Protein AF-X0UAU2-F1 (afdb_monomer)

Foldseek 3Di:
DFELLCPVVDDRVVVVVVVLVVQCVVPVVRSPDDDAAEHEDCVNPDPVSVVVVQVVCVVVVHHYQYAYPVVRPSVVVVVVVVVVVVVVDDPPPDDDDDPDDDDDDD

Secondary structure (DSSP, 8-state):
-EESS-TTS--HHHHHHHHHHHHHHH-HHHHTS---EEEE-GGGS-HHHHHHHHHHHHHTT--EEE--TTT-TTHHHHHHHHHHHHHHS-----------------

Solvent-accessible surface area (backbone atoms only — not comparable to full-atom values): 6478 Å² total; per-residue (Å²): 118,34,55,62,52,32,91,82,78,48,56,46,68,59,53,47,53,50,54,48,54,52,40,34,74,76,38,55,76,63,56,72,45,94,76,82,45,36,30,32,41,49,86,72,39,58,70,73,55,52,54,50,50,38,52,54,35,45,76,73,76,37,72,58,46,64,23,15,83,89,80,49,45,45,47,70,59,49,53,52,51,52,51,53,54,54,73,71,45,80,78,75,89,70,92,74,87,77,81,84,80,83,82,78,86,130

Nearest PDB structures (foldseek):
  1udx-assembly1_A  TM=8.204E-01  e=2.743E-06  Thermus thermophilus HB8
  1lnz-assembly2_B  TM=8.556E-01  e=1.505E-05  Bacillus subtilis
  1lnz-assembly1_A  TM=7.874E-01  e=4.233E-04  Bacillus subtilis
  2e87-assembly1_A  TM=7.425E-01  e=2.197E-02  Pyrococcus horikoshii OT3
  7mny-assembly6_K  TM=5.840E-01  e=2.729E-01  Homo sapiens

Mean predicted aligned error: 8.12 Å

Radius of gyration: 16.61 Å; Cα contacts (8 Å, |Δi|>4): 93; chains: 1; bounding box: 37×32×45 Å

Sequence (106 aa):
MVDLAGDQGQDPLQAYEEINKELAAFNPRLAERRQLVVGNKIDLVEDNAVETLVARFAKNGIELLPTSVVTGSGIPQLITKIYDVLQETTIHKGKTAVPWRVYRYS

InterPro domains:
  IPR027417 P-loop containing nucleoside triphosphate hydrolase [G3DSA:3.40.50.300] (1-96)
  IPR027417 P-loop containing nucleoside triphosphate hydrolase [SSF52540] (1-90)
  IPR031167 OBG-type guanine nucleotide-binding (G) domain [PS51710] (1-87)
  IPR045086 OBG-type GTPase [PTHR11702] (1-82)

pLDDT: mean 86.32, std 15.85, range [43.28, 97.81]

Organism: NCBI:txid412755

Structure (mmCIF, N/CA/C/O backbone):
data_AF-X0UAU2-F1
#
_entry.id   AF-X0UAU2-F1
#
loop_
_atom_site.group_PDB
_atom_site.id
_atom_site.type_symbol
_atom_site.label_atom_id
_atom_site.label_alt_id
_atom_site.label_comp_id
_atom_site.label_asym_id
_atom_site.label_entity_id
_atom_site.label_seq_id
_atom_site.pdbx_PDB_ins_code
_atom_site.Cartn_x
_atom_site.Cartn_y
_atom_site.Cartn_z
_atom_site.occupancy
_atom_site.B_iso_or_equiv
_atom_site.auth_seq_id
_atom_site.auth_comp_id
_atom_site.auth_asym_id
_atom_site.auth_atom_id
_atom_site.pdbx_PDB_model_num
ATOM 1 N N . MET A 1 1 ? 0.777 -4.369 4.747 1.00 89.62 1 MET A N 1
ATOM 2 C CA . MET A 1 1 ? 1.620 -3.712 3.725 1.00 89.62 1 MET A CA 1
ATOM 3 C C . MET A 1 1 ? 2.222 -4.809 2.876 1.00 89.62 1 MET A C 1
ATOM 5 O O . MET A 1 1 ? 2.504 -5.866 3.425 1.00 89.62 1 MET A O 1
ATOM 9 N N . VAL A 1 2 ? 2.362 -4.574 1.580 1.00 93.00 2 VAL A N 1
ATOM 10 C CA . VAL A 1 2 ? 2.861 -5.540 0.597 1.00 93.00 2 VAL A CA 1
ATOM 11 C C . VAL A 1 2 ? 4.104 -4.951 -0.057 1.00 93.00 2 VAL A C 1
ATOM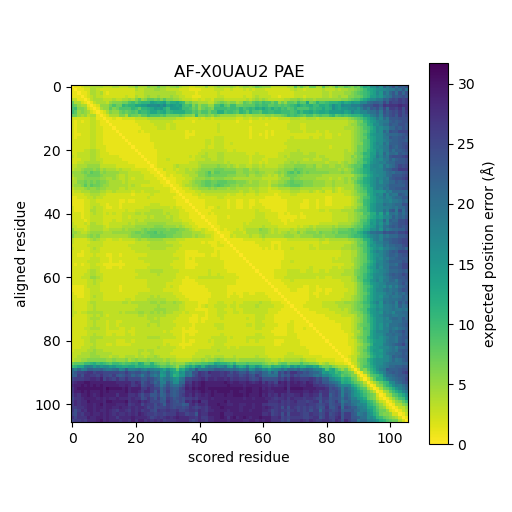 13 O O . VAL A 1 2 ? 4.165 -3.742 -0.269 1.00 93.00 2 VAL A O 1
ATOM 16 N N . ASP A 1 3 ? 5.096 -5.783 -0.345 1.00 93.06 3 ASP A N 1
ATOM 17 C CA . ASP A 1 3 ? 6.271 -5.391 -1.120 1.00 93.06 3 ASP A CA 1
ATOM 18 C C . ASP A 1 3 ? 5.957 -5.482 -2.620 1.00 93.06 3 ASP A C 1
ATOM 20 O O . ASP A 1 3 ? 5.535 -6.539 -3.089 1.00 93.06 3 ASP A O 1
ATOM 24 N N . LEU A 1 4 ? 6.118 -4.382 -3.363 1.00 92.00 4 LEU A N 1
ATOM 25 C CA . LEU A 1 4 ? 5.865 -4.360 -4.807 1.00 92.00 4 LEU A CA 1
ATOM 26 C C . LEU A 1 4 ? 7.096 -4.713 -5.646 1.00 92.00 4 LEU A C 1
ATOM 28 O O . LEU A 1 4 ? 6.930 -5.073 -6.809 1.00 92.00 4 LEU A O 1
ATOM 32 N N . ALA A 1 5 ? 8.301 -4.644 -5.073 1.00 88.31 5 ALA A N 1
ATOM 33 C CA . ALA A 1 5 ? 9.547 -4.957 -5.774 1.00 88.31 5 ALA A CA 1
ATOM 34 C C . ALA A 1 5 ? 9.712 -6.460 -6.032 1.00 88.31 5 ALA A C 1
ATOM 36 O O . ALA A 1 5 ? 10.463 -6.869 -6.913 1.00 88.31 5 ALA A O 1
ATOM 37 N N . GLY A 1 6 ? 8.995 -7.294 -5.271 1.00 80.12 6 GLY A N 1
ATOM 38 C CA . GLY A 1 6 ? 9.103 -8.742 -5.393 1.00 80.12 6 GLY A CA 1
ATOM 39 C C . GLY A 1 6 ? 10.472 -9.267 -4.953 1.00 80.12 6 GLY A C 1
ATOM 40 O O . GLY A 1 6 ? 10.886 -10.317 -5.433 1.00 80.12 6 GLY A O 1
ATOM 41 N N . ASP A 1 7 ? 11.160 -8.585 -4.026 1.00 73.88 7 ASP A N 1
ATOM 42 C CA . ASP A 1 7 ? 12.499 -8.963 -3.527 1.00 73.88 7 ASP A CA 1
ATOM 43 C C . ASP A 1 7 ? 12.576 -10.416 -3.016 1.00 73.88 7 ASP A C 1
ATOM 45 O O . ASP A 1 7 ? 13.643 -11.024 -3.001 1.00 73.88 7 ASP A O 1
ATOM 49 N N . GLN A 1 8 ? 11.443 -10.987 -2.597 1.00 72.56 8 GLN A N 1
ATOM 50 C CA . GLN A 1 8 ? 11.318 -12.373 -2.124 1.00 72.56 8 GLN A CA 1
ATOM 51 C C . GLN A 1 8 ? 10.830 -13.350 -3.212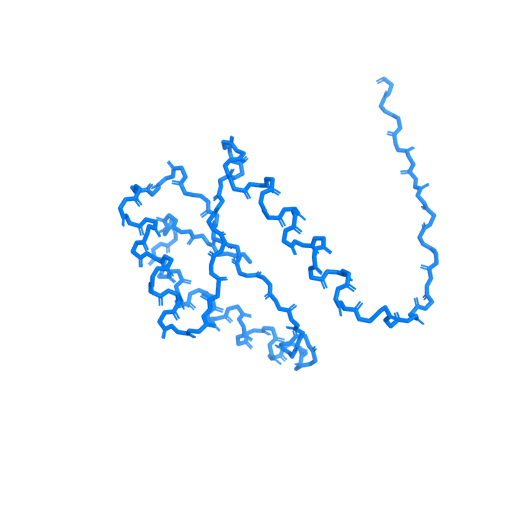 1.00 72.56 8 GLN A C 1
ATOM 53 O O . GLN A 1 8 ? 10.457 -14.480 -2.911 1.00 72.56 8 GLN A O 1
ATOM 58 N N . GLY A 1 9 ? 10.767 -12.916 -4.475 1.00 78.50 9 GLY A N 1
ATOM 59 C CA . GLY A 1 9 ? 10.221 -13.687 -5.597 1.00 78.50 9 GLY A CA 1
ATOM 60 C C . GLY A 1 9 ? 8.711 -13.939 -5.515 1.00 78.50 9 GLY A C 1
ATOM 61 O O . GLY A 1 9 ? 8.184 -14.754 -6.271 1.00 78.50 9 GLY A O 1
ATOM 62 N N . GLN A 1 10 ? 8.016 -13.271 -4.592 1.00 84.69 10 GLN A N 1
ATOM 63 C CA . GLN A 1 10 ? 6.594 -13.459 -4.343 1.00 84.69 10 GLN A CA 1
ATOM 64 C C . GLN A 1 10 ? 5.760 -12.425 -5.098 1.00 84.69 10 GLN A C 1
ATOM 66 O O . GLN A 1 10 ? 6.061 -11.231 -5.089 1.00 84.69 10 GLN A O 1
ATOM 71 N N . ASP A 1 11 ? 4.675 -12.888 -5.716 1.00 91.69 11 ASP A N 1
ATOM 72 C CA . ASP A 1 11 ? 3.699 -12.020 -6.360 1.00 91.69 11 ASP A CA 1
ATOM 73 C C . ASP A 1 11 ? 2.985 -11.115 -5.331 1.00 91.69 11 ASP A C 1
ATOM 75 O O . ASP A 1 11 ? 2.458 -11.628 -4.338 1.00 91.69 11 ASP A O 1
ATOM 79 N N . PRO A 1 12 ? 2.889 -9.790 -5.554 1.00 94.12 12 PRO A N 1
ATOM 80 C CA . PRO A 1 12 ? 2.294 -8.881 -4.574 1.00 94.12 12 PRO A CA 1
ATOM 81 C C . PRO A 1 12 ? 0.831 -9.190 -4.229 1.00 94.12 12 PRO A C 1
ATOM 83 O O . PRO A 1 12 ? 0.417 -9.052 -3.076 1.00 94.12 12 PRO A O 1
ATOM 86 N N . LEU A 1 13 ? 0.025 -9.610 -5.211 1.00 94.38 13 LEU A N 1
ATOM 87 C CA . LEU A 1 13 ? -1.383 -9.918 -4.959 1.00 94.38 13 LEU A CA 1
ATOM 88 C C . LEU A 1 13 ? -1.514 -11.216 -4.155 1.00 94.38 13 LEU A C 1
ATOM 90 O O . LEU A 1 13 ? -2.296 -11.273 -3.210 1.00 94.38 13 LEU A O 1
ATOM 94 N N . GLN A 1 14 ? -0.689 -12.218 -4.462 1.00 94.38 14 GLN A N 1
ATOM 95 C CA . GLN A 1 14 ? -0.613 -13.439 -3.665 1.00 94.38 14 GLN A CA 1
ATOM 96 C C . GLN A 1 14 ? -0.177 -13.155 -2.218 1.00 94.38 14 GLN A C 1
ATOM 98 O O . GLN A 1 14 ? -0.805 -13.648 -1.283 1.00 94.38 14 GLN A O 1
ATOM 103 N N . ALA A 1 15 ? 0.846 -12.317 -2.015 1.00 94.12 15 ALA A N 1
ATOM 104 C CA . ALA A 1 15 ? 1.297 -11.919 -0.681 1.00 94.12 15 ALA A CA 1
ATOM 105 C C . ALA A 1 15 ? 0.179 -11.231 0.121 1.00 94.12 15 ALA A C 1
ATOM 107 O O . ALA A 1 15 ? -0.014 -11.510 1.305 1.00 94.12 15 ALA A O 1
ATOM 108 N N . TYR A 1 16 ? -0.604 -10.360 -0.526 1.00 95.00 16 TYR A N 1
ATOM 109 C CA . TYR A 1 16 ? -1.791 -9.757 0.081 1.00 95.00 16 TYR A CA 1
ATOM 110 C C . TYR A 1 16 ? -2.821 -10.809 0.524 1.00 95.00 16 TYR A C 1
ATOM 112 O O . TYR A 1 16 ? -3.346 -10.730 1.639 1.00 95.00 16 TYR A O 1
ATOM 120 N N . GLU A 1 17 ? -3.128 -11.784 -0.331 1.00 94.38 17 GLU A N 1
ATOM 121 C CA . GLU A 1 17 ? -4.090 -12.842 -0.013 1.00 94.38 17 GLU A CA 1
ATOM 122 C C . GLU A 1 17 ? -3.619 -13.722 1.149 1.00 94.38 17 GLU A C 1
ATOM 124 O O . GLU A 1 17 ? -4.420 -14.084 2.011 1.00 94.38 17 GLU A O 1
ATOM 129 N N . GLU A 1 18 ? -2.330 -14.056 1.195 1.00 94.12 18 GLU A N 1
ATOM 130 C CA . GLU A 1 18 ? -1.729 -14.850 2.269 1.00 94.12 18 GLU A CA 1
ATOM 131 C C . GLU A 1 18 ? -1.795 -14.118 3.614 1.00 94.12 18 GLU A C 1
ATOM 133 O O . GLU A 1 18 ? -2.326 -14.672 4.577 1.00 94.12 18 GLU A O 1
ATOM 138 N N . ILE A 1 19 ? -1.405 -12.838 3.656 1.00 92.69 19 ILE A N 1
ATOM 139 C CA . ILE A 1 19 ? -1.523 -11.997 4.860 1.00 92.69 19 ILE A CA 1
ATOM 140 C C . ILE A 1 19 ? -2.970 -11.973 5.378 1.00 92.69 19 ILE A C 1
ATOM 142 O O . ILE A 1 19 ? -3.206 -12.059 6.585 1.00 92.69 19 ILE A O 1
ATOM 146 N N . ASN A 1 20 ? -3.964 -11.876 4.489 1.00 93.50 20 ASN A N 1
ATOM 147 C CA . ASN A 1 20 ? -5.370 -11.864 4.900 1.00 93.50 20 ASN A CA 1
ATOM 148 C C . ASN A 1 20 ? -5.875 -13.223 5.384 1.00 93.50 20 ASN A C 1
ATOM 150 O O . ASN A 1 20 ? -6.662 -13.269 6.332 1.00 93.50 20 ASN A O 1
ATOM 154 N N . LYS A 1 21 ? -5.405 -14.326 4.790 1.00 94.38 21 LYS A N 1
ATOM 155 C CA . LYS A 1 21 ? -5.691 -15.681 5.287 1.00 94.38 21 LYS A CA 1
ATOM 156 C C . LYS A 1 21 ? -5.138 -15.866 6.701 1.00 94.38 21 LYS A C 1
ATOM 158 O O . LYS A 1 21 ? -5.857 -16.357 7.570 1.00 94.38 21 LYS A O 1
ATOM 163 N N . GLU A 1 22 ? -3.910 -15.419 6.955 1.00 94.38 22 GLU A N 1
ATOM 164 C CA . GLU A 1 22 ? -3.283 -15.473 8.282 1.00 94.38 22 GLU A CA 1
ATOM 165 C C . GLU A 1 22 ? -4.018 -14.601 9.310 1.00 94.38 22 GLU A C 1
ATOM 167 O O . GLU A 1 22 ? -4.315 -15.059 10.415 1.00 94.38 22 GLU A O 1
ATOM 172 N N . LEU A 1 23 ? -4.381 -13.367 8.939 1.00 93.56 23 LEU A N 1
ATOM 173 C CA . LEU A 1 23 ? -5.166 -12.466 9.791 1.00 93.56 23 LEU A CA 1
ATOM 174 C C . LEU A 1 23 ? -6.516 -13.078 10.182 1.00 93.56 23 LEU A C 1
ATOM 176 O O . LEU A 1 23 ? -6.897 -13.020 11.353 1.00 93.56 23 LEU A O 1
ATOM 180 N N . ALA A 1 24 ? -7.223 -13.684 9.223 1.00 93.44 24 ALA A N 1
ATOM 181 C CA . ALA A 1 24 ? -8.498 -14.351 9.469 1.00 93.44 24 ALA A CA 1
ATOM 182 C C . ALA A 1 24 ? -8.340 -15.580 10.379 1.00 93.44 24 ALA A C 1
ATOM 184 O O . ALA A 1 24 ? -9.153 -15.773 11.284 1.00 93.44 24 ALA A O 1
ATOM 185 N N . ALA A 1 25 ? -7.283 -16.374 10.175 1.00 94.19 25 ALA A N 1
ATOM 186 C CA . ALA A 1 25 ? -6.973 -17.534 11.009 1.00 94.19 25 ALA A CA 1
ATOM 187 C C . ALA A 1 25 ? -6.618 -17.139 12.453 1.00 94.19 25 ALA A C 1
ATOM 189 O O . ALA A 1 25 ? -6.982 -17.845 13.392 1.00 94.19 25 ALA A O 1
ATOM 190 N N . PHE A 1 26 ? -5.943 -16.002 12.641 1.00 93.19 26 PHE A N 1
ATOM 191 C CA . PHE A 1 26 ? -5.601 -15.488 13.964 1.00 93.19 26 PHE A CA 1
ATOM 192 C C . PHE A 1 26 ? -6.819 -14.909 14.699 1.00 93.19 26 PHE A C 1
ATOM 194 O O . PHE A 1 26 ? -7.055 -15.225 15.866 1.00 93.19 26 PHE A O 1
ATOM 201 N N . ASN A 1 27 ? -7.593 -14.041 14.039 1.00 91.19 27 ASN A N 1
ATOM 202 C CA . ASN A 1 27 ? -8.818 -13.473 14.594 1.00 91.19 27 ASN A CA 1
ATOM 203 C C . ASN A 1 27 ? -9.746 -12.973 13.471 1.00 91.19 27 ASN A C 1
ATOM 205 O O . ASN A 1 27 ? -9.477 -1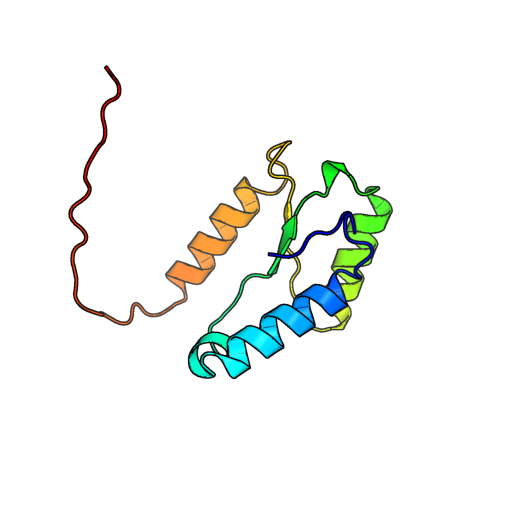1.913 12.895 1.00 91.19 27 ASN A O 1
ATOM 209 N N . PRO A 1 28 ? -10.894 -13.632 13.227 1.00 89.06 28 PRO A N 1
ATOM 210 C CA . PRO A 1 28 ? -11.829 -13.241 12.170 1.00 89.06 28 PRO A CA 1
ATOM 211 C C . PRO A 1 28 ? -12.282 -11.776 12.249 1.00 89.06 28 PRO A C 1
ATOM 213 O O . PRO A 1 28 ? -12.420 -11.109 11.227 1.00 89.06 28 PRO A O 1
ATOM 216 N N . ARG A 1 29 ? -12.402 -11.214 13.463 1.00 88.31 29 ARG A N 1
ATOM 217 C CA . ARG A 1 29 ? -12.793 -9.806 13.653 1.00 88.31 29 ARG A CA 1
ATOM 218 C C . ARG A 1 29 ? -11.749 -8.808 13.157 1.00 88.31 29 ARG A C 1
ATOM 220 O O . ARG A 1 29 ? -12.074 -7.635 13.008 1.00 88.31 29 ARG A O 1
ATOM 227 N N . LEU A 1 30 ? -10.489 -9.213 12.980 1.00 84.94 30 LEU A N 1
ATOM 228 C CA . LEU A 1 30 ? -9.458 -8.359 12.380 1.00 84.94 30 LEU A CA 1
ATOM 229 C C . LEU A 1 30 ? -9.569 -8.336 10.856 1.00 84.94 30 LEU A C 1
ATOM 231 O O . LEU A 1 30 ? -9.340 -7.283 10.266 1.00 84.94 30 LEU A O 1
ATOM 235 N N . ALA A 1 31 ? -9.952 -9.458 10.243 1.00 85.69 31 ALA A N 1
ATOM 236 C CA . ALA A 1 31 ? -10.176 -9.547 8.801 1.00 85.69 31 ALA A CA 1
ATOM 237 C C . ALA A 1 31 ? -11.399 -8.728 8.350 1.00 85.69 31 ALA A C 1
ATOM 239 O O . ALA A 1 31 ? -11.418 -8.207 7.243 1.00 85.69 31 ALA A O 1
ATOM 240 N N . GLU A 1 32 ? -12.390 -8.552 9.228 1.00 86.69 32 GLU A N 1
ATOM 241 C CA . GLU A 1 32 ? -13.583 -7.728 8.972 1.00 86.69 32 GLU A CA 1
ATOM 242 C C . GLU A 1 32 ? -13.336 -6.215 9.088 1.00 86.69 32 GLU A C 1
ATOM 244 O O . GLU A 1 32 ? -14.181 -5.410 8.688 1.00 86.69 32 GLU A O 1
ATOM 249 N N . ARG A 1 33 ? -12.208 -5.787 9.672 1.00 88.50 33 ARG A N 1
ATOM 250 C CA . ARG A 1 33 ? -11.921 -4.354 9.810 1.00 88.50 33 ARG A CA 1
ATOM 251 C C . ARG A 1 33 ? -11.624 -3.754 8.448 1.00 88.50 33 ARG A C 1
ATOM 253 O O . ARG A 1 33 ? -10.972 -4.370 7.614 1.00 88.50 33 ARG A O 1
ATOM 260 N N . ARG A 1 34 ? -12.013 -2.492 8.264 1.00 89.44 34 ARG A N 1
ATOM 261 C CA . ARG A 1 34 ? -11.563 -1.708 7.115 1.00 89.44 34 ARG A CA 1
ATOM 262 C C . ARG A 1 34 ? -10.034 -1.658 7.103 1.00 89.44 34 ARG A C 1
ATOM 264 O O . ARG A 1 34 ? -9.419 -1.237 8.082 1.00 89.44 34 ARG A O 1
ATOM 271 N N . GLN A 1 35 ? -9.444 -2.084 5.994 1.00 92.88 35 GLN A N 1
ATOM 272 C CA . GLN A 1 35 ? -8.002 -2.105 5.776 1.00 92.88 35 GLN A CA 1
ATOM 273 C C . GLN A 1 35 ? -7.625 -1.138 4.654 1.00 92.88 35 GLN A C 1
ATOM 275 O O . GLN A 1 35 ? -8.377 -0.954 3.701 1.00 92.88 35 GLN A O 1
ATOM 280 N N . LEU A 1 36 ? -6.436 -0.549 4.764 1.00 95.31 36 LEU A N 1
ATOM 281 C CA . LEU A 1 36 ? -5.780 0.165 3.673 1.00 95.31 36 LEU A CA 1
ATOM 282 C C . LEU A 1 36 ? -4.620 -0.695 3.174 1.00 95.31 36 LEU A C 1
ATOM 284 O O . LEU A 1 36 ? -3.765 -1.103 3.967 1.00 95.31 36 LEU A O 1
ATOM 288 N N . VAL A 1 37 ? -4.587 -0.982 1.873 1.00 96.88 37 VAL A N 1
ATOM 289 C CA . VAL A 1 37 ? -3.529 -1.802 1.277 1.00 96.88 37 VAL A CA 1
ATOM 290 C C . VAL A 1 37 ? -2.432 -0.889 0.763 1.00 96.88 37 VAL A C 1
ATOM 292 O O . VAL A 1 37 ? -2.603 -0.168 -0.210 1.00 96.88 37 VAL A O 1
ATOM 295 N N . VAL A 1 38 ? -1.295 -0.915 1.449 1.00 97.56 38 VAL A N 1
ATOM 296 C CA . VAL A 1 38 ? -0.117 -0.118 1.097 1.00 97.56 38 VAL A CA 1
ATOM 297 C C . VAL A 1 38 ? 0.881 -1.011 0.375 1.00 97.56 38 VAL A C 1
ATOM 299 O O . VAL A 1 38 ? 1.299 -2.026 0.940 1.00 97.56 38 VAL A O 1
ATOM 302 N N . GLY A 1 39 ? 1.239 -0.637 -0.851 1.00 96.69 39 GLY A N 1
ATOM 303 C CA . GLY A 1 39 ? 2.290 -1.270 -1.639 1.00 96.69 39 GLY A CA 1
ATOM 304 C C . GLY A 1 39 ? 3.580 -0.469 -1.516 1.00 96.69 39 GLY A C 1
ATOM 305 O O . GLY A 1 39 ? 3.647 0.658 -1.995 1.00 96.69 39 GLY A O 1
ATOM 306 N N . ASN A 1 40 ? 4.587 -1.017 -0.843 1.00 95.62 40 ASN A N 1
ATOM 307 C CA . ASN A 1 40 ? 5.848 -0.330 -0.578 1.00 95.62 40 ASN A CA 1
ATOM 308 C C . ASN A 1 40 ? 6.930 -0.679 -1.615 1.00 95.62 40 ASN A C 1
ATOM 310 O O . ASN A 1 40 ? 6.794 -1.656 -2.348 1.00 95.62 40 ASN A O 1
ATOM 314 N N . LYS A 1 41 ? 8.026 0.089 -1.597 1.00 94.75 41 LYS A N 1
ATOM 315 C CA . LYS A 1 41 ? 9.227 -0.053 -2.439 1.00 94.75 41 LYS A CA 1
ATOM 316 C C . LYS A 1 41 ? 9.028 0.265 -3.921 1.00 94.75 41 LYS A C 1
ATOM 318 O O . LYS A 1 41 ? 9.692 -0.314 -4.773 1.00 94.75 41 LYS A O 1
ATOM 323 N N . ILE A 1 42 ? 8.153 1.216 -4.248 1.00 95.81 42 ILE A N 1
ATOM 324 C CA . ILE A 1 42 ? 7.996 1.647 -5.649 1.00 95.81 42 ILE A CA 1
ATOM 325 C C . ILE A 1 42 ? 9.268 2.257 -6.250 1.00 95.81 4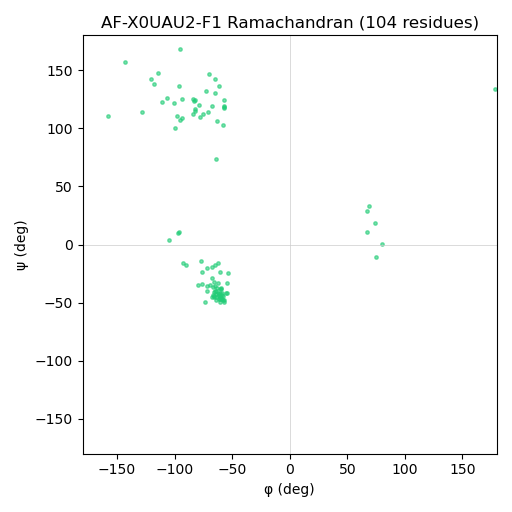2 ILE A C 1
ATOM 327 O O . ILE A 1 42 ? 9.376 2.335 -7.459 1.00 95.81 42 ILE A O 1
ATOM 331 N N . ASP A 1 43 ? 10.248 2.647 -5.431 1.00 94.88 43 ASP A N 1
ATOM 332 C CA . ASP A 1 43 ? 11.571 3.082 -5.895 1.00 94.88 43 ASP A CA 1
ATOM 333 C C . ASP A 1 43 ? 12.382 1.975 -6.587 1.00 94.88 43 ASP A C 1
ATOM 335 O O . ASP A 1 43 ? 13.334 2.276 -7.302 1.00 94.88 43 ASP A O 1
ATOM 339 N N . LEU A 1 44 ? 12.002 0.710 -6.393 1.00 93.94 44 LEU A N 1
ATOM 340 C CA . LEU A 1 44 ? 12.628 -0.458 -7.017 1.00 93.94 44 LEU A CA 1
ATOM 341 C C . LEU A 1 44 ? 11.785 -1.049 -8.158 1.00 93.94 44 LEU A C 1
ATOM 343 O O . LEU A 1 44 ? 12.134 -2.091 -8.707 1.00 93.94 44 LEU A O 1
ATOM 347 N N . VAL A 1 45 ? 10.665 -0.412 -8.500 1.00 92.25 45 VAL A N 1
ATOM 348 C CA . VAL A 1 45 ? 9.717 -0.878 -9.515 1.00 92.25 45 VAL A CA 1
ATOM 349 C C . VAL A 1 45 ? 9.658 0.161 -10.625 1.00 92.25 45 VAL A C 1
ATOM 351 O O . VAL A 1 45 ? 9.621 1.355 -10.351 1.00 92.25 45 VAL A O 1
ATOM 354 N N . GLU A 1 46 ? 9.630 -0.269 -11.885 1.00 91.06 46 GLU A N 1
ATOM 355 C CA . GLU A 1 46 ? 9.436 0.673 -12.991 1.00 91.06 46 GLU A CA 1
ATOM 356 C C . GLU A 1 46 ? 8.044 1.325 -12.929 1.00 91.06 46 GLU A C 1
ATOM 358 O O . GLU A 1 46 ? 7.051 0.667 -12.608 1.00 91.06 46 GLU A O 1
ATOM 363 N N . ASP A 1 47 ? 7.946 2.613 -13.269 1.00 86.12 47 ASP A N 1
ATOM 364 C CA . ASP A 1 47 ? 6.706 3.396 -13.135 1.00 86.12 47 ASP A CA 1
ATOM 365 C C . ASP A 1 47 ? 5.501 2.746 -13.850 1.00 86.12 47 ASP A C 1
ATOM 367 O O . ASP A 1 47 ? 4.404 2.646 -13.294 1.00 86.12 47 ASP A O 1
ATOM 371 N N . ASN A 1 48 ? 5.711 2.211 -15.058 1.00 92.00 48 ASN A N 1
ATOM 372 C CA . ASN A 1 48 ? 4.687 1.483 -15.821 1.00 92.00 48 ASN A CA 1
ATOM 373 C C . ASN A 1 48 ? 4.200 0.203 -15.108 1.00 92.00 48 ASN A C 1
ATOM 375 O O . ASN A 1 48 ? 3.032 -0.189 -15.227 1.00 92.00 48 ASN A O 1
ATOM 379 N N . ALA A 1 49 ? 5.079 -0.464 -14.361 1.00 92.44 49 ALA A N 1
ATOM 380 C CA . ALA A 1 49 ? 4.762 -1.653 -13.590 1.00 92.44 49 ALA A CA 1
ATOM 381 C C . ALA A 1 49 ? 3.990 -1.292 -12.314 1.00 92.44 49 ALA A C 1
ATOM 383 O O . ALA A 1 49 ? 3.063 -2.021 -11.953 1.00 92.44 49 ALA A O 1
ATOM 384 N N . VAL A 1 50 ? 4.273 -0.143 -11.686 1.00 94.69 50 VAL A N 1
ATOM 385 C CA . VAL A 1 50 ? 3.477 0.373 -10.557 1.00 94.69 50 VAL A CA 1
ATOM 386 C C . VAL A 1 50 ? 2.029 0.611 -10.987 1.00 94.69 50 VAL A C 1
ATOM 388 O O . VAL A 1 50 ? 1.110 0.107 -10.338 1.00 94.69 50 VAL A O 1
ATOM 391 N N . GLU A 1 51 ? 1.804 1.303 -12.106 1.00 95.44 51 GLU A N 1
ATOM 392 C CA . GLU A 1 51 ? 0.452 1.534 -12.641 1.00 95.44 51 GLU A CA 1
ATOM 393 C C . GLU A 1 51 ? -0.268 0.220 -12.971 1.00 95.44 51 GLU A C 1
ATOM 395 O O . GLU A 1 51 ? -1.445 0.036 -12.647 1.00 95.44 51 GLU A O 1
ATOM 400 N N . THR A 1 52 ? 0.458 -0.735 -13.557 1.00 95.69 52 THR A N 1
ATOM 401 C CA . THR A 1 52 ? -0.070 -2.067 -13.873 1.00 95.69 52 THR A CA 1
ATOM 402 C C . THR A 1 52 ? -0.487 -2.825 -12.610 1.00 95.69 52 THR A C 1
ATOM 404 O O . THR A 1 52 ? -1.552 -3.449 -12.588 1.00 95.69 52 THR A O 1
ATOM 407 N N . LEU A 1 53 ? 0.309 -2.756 -11.539 1.00 95.25 53 LEU A N 1
ATOM 408 C CA . LEU A 1 53 ? -0.012 -3.364 -10.247 1.00 95.25 53 LEU A CA 1
ATOM 409 C C . LEU A 1 53 ? -1.232 -2.699 -9.609 1.00 95.25 53 LEU A C 1
ATOM 411 O O . LEU A 1 53 ? -2.146 -3.404 -9.186 1.00 95.25 53 LEU A O 1
ATOM 415 N N . VAL A 1 54 ? -1.307 -1.366 -9.609 1.00 96.88 54 VAL A N 1
ATOM 416 C CA . VAL A 1 54 ? -2.481 -0.630 -9.111 1.00 96.88 54 VAL A CA 1
ATOM 417 C C . VAL A 1 54 ? -3.743 -1.057 -9.865 1.00 96.88 54 VAL A C 1
ATOM 419 O O . VAL A 1 54 ? -4.743 -1.417 -9.241 1.00 96.88 54 VAL A O 1
ATOM 422 N N . ALA A 1 55 ? -3.691 -1.119 -11.198 1.00 97.25 55 ALA A N 1
ATOM 423 C CA . ALA A 1 55 ? -4.813 -1.579 -12.014 1.00 97.25 55 ALA A CA 1
ATOM 424 C C 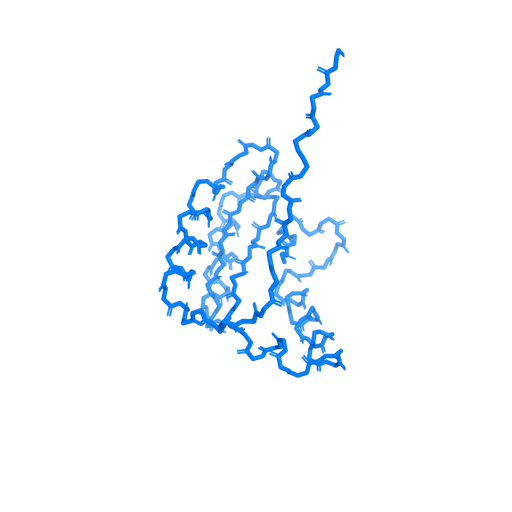. ALA A 1 55 ? -5.180 -3.047 -11.734 1.00 97.25 55 ALA A C 1
ATOM 426 O O . ALA A 1 55 ? -6.360 -3.407 -11.716 1.00 97.25 55 ALA A O 1
ATOM 427 N N . ARG A 1 56 ? -4.190 -3.914 -11.492 1.00 96.69 56 ARG A N 1
ATOM 428 C CA . ARG A 1 56 ? -4.418 -5.321 -11.143 1.00 96.69 56 ARG A CA 1
ATOM 429 C C . ARG A 1 56 ? -5.097 -5.475 -9.781 1.00 96.69 56 ARG A C 1
ATOM 431 O O . ARG A 1 56 ? -6.030 -6.268 -9.675 1.00 96.69 56 ARG A O 1
ATOM 438 N N . PHE A 1 57 ? -4.680 -4.728 -8.763 1.00 97.50 57 PHE A N 1
ATOM 439 C CA . PHE A 1 57 ? -5.348 -4.720 -7.457 1.00 97.50 57 PHE A CA 1
ATOM 440 C C . PHE A 1 57 ? -6.778 -4.175 -7.572 1.00 97.50 57 PHE A C 1
ATOM 442 O O . PHE A 1 57 ? -7.714 -4.800 -7.072 1.00 97.50 57 PHE A O 1
ATOM 449 N N . ALA A 1 58 ? -6.975 -3.097 -8.338 1.00 97.56 58 ALA A N 1
ATOM 450 C CA . ALA A 1 58 ? -8.295 -2.516 -8.571 1.00 97.56 58 ALA A CA 1
ATOM 451 C C . ALA A 1 58 ? -9.266 -3.502 -9.248 1.00 97.56 58 ALA A C 1
ATOM 453 O O . ALA A 1 58 ? -10.432 -3.577 -8.864 1.00 97.56 58 ALA A O 1
ATOM 454 N N . LYS A 1 59 ? -8.790 -4.329 -10.194 1.00 97.69 59 LYS A N 1
ATOM 455 C CA . LYS A 1 59 ? -9.587 -5.417 -10.803 1.00 97.69 59 LYS A CA 1
ATOM 456 C C . LYS A 1 59 ? -10.073 -6.462 -9.792 1.00 97.69 59 LYS A C 1
ATOM 458 O O . LYS A 1 59 ? -11.069 -7.125 -10.055 1.00 97.69 59 LYS A O 1
ATOM 463 N N . ASN A 1 60 ? -9.393 -6.592 -8.656 1.00 95.75 60 ASN A N 1
ATOM 464 C CA . ASN A 1 60 ? -9.773 -7.473 -7.551 1.00 95.75 60 ASN A CA 1
ATOM 465 C C . ASN A 1 60 ? -10.554 -6.732 -6.449 1.00 95.75 60 ASN A C 1
ATOM 467 O O . ASN A 1 60 ? -10.764 -7.277 -5.371 1.00 95.75 60 ASN A O 1
ATOM 471 N N . GLY A 1 61 ? -10.986 -5.490 -6.701 1.00 95.69 61 GLY A N 1
ATOM 472 C CA . GLY A 1 61 ? -11.732 -4.679 -5.736 1.00 95.69 61 GLY A CA 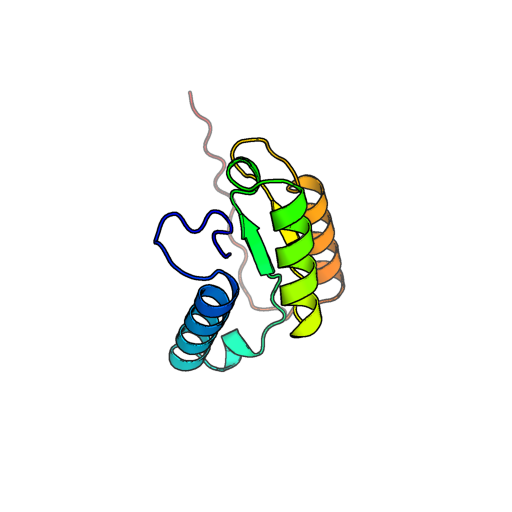1
ATOM 473 C C . GLY A 1 61 ? -10.876 -4.116 -4.600 1.00 95.69 61 GLY A C 1
ATOM 474 O O . GLY A 1 61 ? -11.419 -3.733 -3.567 1.00 95.69 61 GLY A O 1
ATOM 475 N N . ILE A 1 62 ? -9.552 -4.070 -4.772 1.00 95.88 62 ILE A N 1
ATOM 476 C CA . ILE A 1 62 ? -8.611 -3.638 -3.738 1.00 95.88 62 ILE A CA 1
ATOM 477 C C . ILE A 1 62 ? -7.991 -2.299 -4.143 1.00 95.88 62 ILE A C 1
ATOM 479 O O . ILE A 1 62 ? -7.357 -2.184 -5.191 1.00 95.88 62 ILE A O 1
ATOM 483 N N . GLU A 1 63 ? -8.139 -1.284 -3.293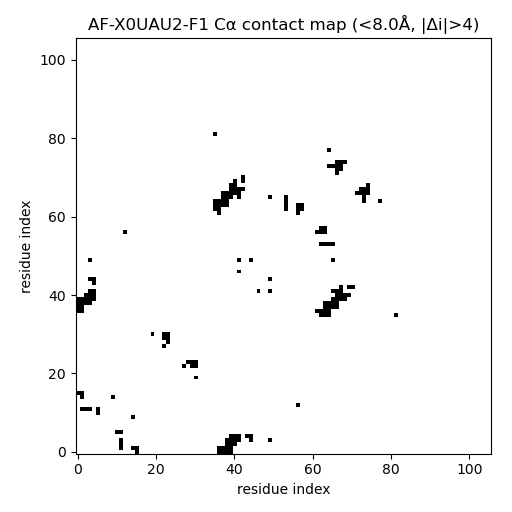 1.00 96.38 63 GLU A N 1
ATOM 484 C CA . GLU A 1 63 ? -7.434 -0.009 -3.446 1.00 96.38 63 GLU A CA 1
ATOM 485 C C . GLU A 1 63 ? -5.983 -0.169 -2.971 1.00 96.38 63 GLU A C 1
ATOM 487 O O . GLU A 1 63 ? -5.730 -0.320 -1.774 1.00 96.38 63 GLU A O 1
ATOM 492 N N . LEU A 1 64 ? -5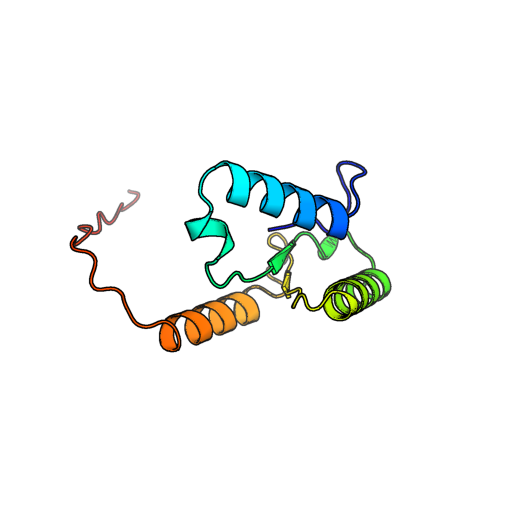.035 -0.144 -3.913 1.00 97.50 64 LEU A N 1
ATOM 493 C CA . LEU A 1 64 ? -3.603 -0.174 -3.622 1.00 97.50 64 LEU A CA 1
ATOM 494 C C . LEU A 1 64 ? -3.046 1.251 -3.538 1.00 97.50 64 LEU A C 1
ATOM 496 O O . LEU A 1 64 ? -3.157 2.019 -4.490 1.00 97.50 64 LEU A O 1
ATOM 500 N N . LEU A 1 65 ? -2.405 1.575 -2.416 1.00 97.62 65 LEU A N 1
ATOM 501 C CA . LEU A 1 65 ? -1.710 2.838 -2.173 1.00 97.62 65 LEU A CA 1
ATOM 502 C C . LEU A 1 65 ? -0.200 2.634 -2.391 1.00 97.62 65 LEU A C 1
ATOM 504 O O . LEU A 1 65 ? 0.458 2.073 -1.508 1.00 97.62 65 LEU A O 1
ATOM 508 N N . PRO A 1 66 ? 0.356 3.030 -3.550 1.00 97.31 66 PRO A N 1
ATOM 509 C CA . PRO A 1 66 ? 1.781 2.892 -3.827 1.00 97.31 66 PRO A CA 1
ATOM 510 C C . PRO A 1 66 ? 2.601 3.899 -3.010 1.00 97.31 66 PRO A C 1
ATOM 512 O O . PRO A 1 66 ? 2.295 5.091 -2.982 1.00 97.31 66 PRO A O 1
ATOM 515 N N . THR A 1 67 ? 3.661 3.426 -2.354 1.00 97.81 67 THR A N 1
ATOM 516 C CA . THR A 1 67 ? 4.567 4.251 -1.544 1.00 97.81 67 THR A CA 1
ATOM 517 C C . THR A 1 67 ? 6.018 3.801 -1.670 1.00 97.81 67 THR A C 1
ATOM 519 O O . THR A 1 67 ? 6.303 2.632 -1.927 1.00 97.81 67 THR A O 1
ATOM 522 N N . SER A 1 68 ? 6.946 4.709 -1.394 1.00 96.88 68 SER A N 1
ATOM 523 C CA . SER A 1 68 ? 8.348 4.389 -1.132 1.00 96.88 68 SER A CA 1
ATOM 524 C C . SER A 1 68 ? 8.760 5.054 0.173 1.00 96.88 68 SER A C 1
ATOM 526 O O . SER A 1 68 ? 8.812 6.277 0.275 1.00 96.88 68 SER A O 1
ATOM 528 N N . VAL A 1 69 ? 9.068 4.242 1.185 1.00 94.06 69 VAL A N 1
ATOM 529 C CA . VAL A 1 69 ? 9.580 4.746 2.471 1.00 94.06 69 VAL A CA 1
ATOM 530 C C . VAL A 1 69 ? 10.961 5.388 2.310 1.00 94.06 69 VAL A C 1
ATOM 532 O O . VAL A 1 69 ? 11.266 6.347 3.011 1.00 94.06 69 VAL A O 1
ATOM 535 N N . VAL A 1 70 ? 11.777 4.895 1.372 1.00 95.19 70 VAL A N 1
ATOM 536 C CA . VAL A 1 70 ? 13.134 5.407 1.116 1.00 95.19 70 VAL A CA 1
ATOM 537 C C . VAL A 1 70 ? 13.088 6.821 0.539 1.00 95.19 70 VAL A C 1
ATOM 539 O O . VAL A 1 70 ? 13.829 7.691 0.987 1.00 95.19 70 VAL A O 1
ATOM 542 N N . THR A 1 71 ? 12.204 7.063 -0.432 1.00 95.88 71 THR A N 1
ATOM 543 C CA . THR A 1 71 ? 12.097 8.370 -1.104 1.00 95.88 71 THR A CA 1
ATOM 544 C C . THR A 1 71 ? 11.066 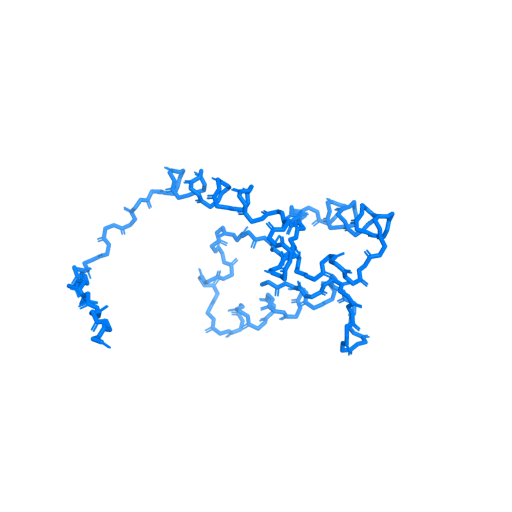9.299 -0.462 1.00 95.88 71 THR A C 1
ATOM 546 O O . THR A 1 71 ? 11.062 10.496 -0.732 1.00 95.88 71 THR A O 1
ATOM 549 N N . GLY A 1 72 ? 10.170 8.764 0.371 1.00 95.75 72 GLY A N 1
ATOM 550 C CA . GLY A 1 72 ? 9.013 9.481 0.909 1.00 95.75 72 GLY A CA 1
ATOM 551 C C . GLY A 1 72 ? 7.828 9.583 -0.061 1.00 95.75 72 GLY A C 1
ATOM 552 O O . GLY A 1 72 ? 6.801 10.165 0.299 1.00 95.75 72 GLY A O 1
ATOM 553 N N . SER A 1 73 ? 7.930 9.020 -1.271 1.00 97.12 73 SER A N 1
ATOM 554 C CA . SER A 1 73 ? 6.849 9.050 -2.261 1.00 97.12 73 SER A CA 1
ATOM 555 C C . SER A 1 73 ? 5.592 8.341 -1.741 1.00 97.12 73 SER A C 1
ATOM 557 O O . SER A 1 73 ? 5.672 7.276 -1.124 1.00 97.12 73 SER A O 1
ATOM 559 N N . GLY A 1 74 ? 4.421 8.945 -1.955 1.00 96.25 74 GLY A N 1
ATOM 560 C CA . GLY A 1 74 ? 3.117 8.412 -1.535 1.00 96.25 74 GLY A CA 1
ATOM 561 C C . GLY A 1 74 ? 2.804 8.517 -0.033 1.00 96.25 74 GLY A C 1
ATOM 562 O O . GLY A 1 74 ? 1.657 8.311 0.368 1.00 96.25 74 GLY A O 1
ATOM 563 N N . ILE A 1 75 ? 3.777 8.865 0.819 1.00 97.00 75 ILE A N 1
ATOM 564 C CA . ILE A 1 75 ? 3.580 8.948 2.276 1.00 97.00 75 ILE A CA 1
ATOM 565 C C . ILE A 1 75 ? 2.596 10.061 2.682 1.00 97.00 75 ILE A C 1
ATOM 567 O O . ILE A 1 75 ? 1.717 9.780 3.501 1.00 97.00 75 ILE A O 1
ATOM 571 N N . PRO A 1 76 ? 2.654 11.293 2.130 1.00 97.31 76 PRO A N 1
ATOM 572 C CA . PRO A 1 76 ? 1.672 12.326 2.464 1.00 97.31 76 PRO A CA 1
ATOM 573 C C . PRO A 1 76 ? 0.234 11.902 2.138 1.00 97.31 76 PRO A C 1
ATOM 575 O O . PRO A 1 76 ? -0.662 12.070 2.962 1.00 97.31 76 PRO A O 1
ATOM 578 N N . GLN A 1 77 ? 0.024 11.283 0.973 1.00 96.88 77 GLN A N 1
ATOM 579 C CA . GLN A 1 77 ? -1.280 10.785 0.532 1.00 96.88 77 GLN A CA 1
ATOM 580 C C . GLN A 1 77 ? -1.778 9.652 1.433 1.00 96.88 77 GLN A C 1
ATOM 582 O O . GLN A 1 77 ? -2.956 9.619 1.786 1.00 96.88 77 GLN A O 1
ATOM 587 N N . LEU A 1 78 ? -0.881 8.753 1.853 1.00 96.50 78 LEU A N 1
ATOM 588 C CA . LEU A 1 78 ? -1.203 7.697 2.809 1.00 96.50 78 LEU A CA 1
ATOM 589 C C . LEU A 1 78 ? -1.673 8.277 4.150 1.00 96.50 78 LEU A C 1
ATOM 591 O O . LEU A 1 78 ? -2.678 7.818 4.688 1.00 96.50 78 LEU A O 1
ATOM 595 N N . ILE A 1 79 ? -0.989 9.296 4.680 1.00 96.69 79 ILE A N 1
ATOM 596 C CA . ILE A 1 79 ? -1.376 9.955 5.938 1.00 96.69 79 ILE A CA 1
ATOM 597 C C . ILE A 1 79 ? -2.762 10.593 5.810 1.00 96.69 79 ILE A C 1
ATOM 599 O O . ILE A 1 79 ? -3.604 10.381 6.684 1.00 96.69 79 ILE A O 1
ATOM 603 N N . THR A 1 80 ? -3.022 11.325 4.723 1.00 96.69 80 THR A N 1
ATOM 604 C CA . THR A 1 80 ? -4.346 11.902 4.450 1.00 96.69 80 THR A CA 1
ATOM 605 C C . THR A 1 80 ? -5.417 10.816 4.386 1.00 96.69 80 THR A C 1
ATOM 607 O O . THR A 1 80 ? -6.420 10.908 5.086 1.00 96.69 80 THR A O 1
ATOM 610 N N . LYS A 1 81 ? -5.172 9.724 3.652 1.00 95.44 81 LYS A N 1
ATOM 611 C CA . LYS A 1 81 ? -6.127 8.615 3.546 1.00 95.44 81 LYS A CA 1
ATOM 612 C C . LYS A 1 81 ? -6.408 7.965 4.902 1.00 95.44 81 LYS A C 1
ATOM 614 O O . LYS A 1 81 ? -7.558 7.671 5.214 1.00 95.44 81 LYS A O 1
ATOM 619 N N . ILE A 1 82 ? -5.376 7.744 5.721 1.00 94.69 82 ILE A N 1
ATOM 620 C CA . ILE A 1 82 ? -5.533 7.221 7.086 1.00 94.69 82 ILE A CA 1
ATOM 621 C C . ILE A 1 82 ? -6.400 8.168 7.917 1.00 94.69 82 ILE A C 1
ATOM 623 O O . ILE A 1 82 ? -7.306 7.704 8.607 1.00 94.69 82 ILE A O 1
ATOM 627 N N . TYR A 1 83 ? -6.140 9.475 7.848 1.00 94.69 83 TYR A N 1
ATOM 628 C CA . TYR A 1 83 ? -6.928 10.477 8.557 1.00 94.69 83 TYR A CA 1
ATOM 629 C C . TYR A 1 83 ? -8.409 10.402 8.166 1.00 94.69 83 TYR A C 1
ATOM 631 O O . TYR A 1 83 ? -9.252 10.284 9.055 1.00 94.69 83 TYR A O 1
ATOM 639 N N . ASP A 1 84 ? -8.714 10.367 6.869 1.00 92.94 84 ASP A N 1
ATOM 640 C CA . ASP A 1 84 ? -10.087 10.294 6.358 1.00 92.94 84 ASP A CA 1
ATOM 641 C C . ASP A 1 84 ? -10.801 9.021 6.839 1.00 92.94 84 ASP A C 1
ATOM 643 O O . ASP A 1 84 ? -11.897 9.079 7.400 1.00 92.94 84 ASP A O 1
ATOM 647 N N . VAL A 1 85 ? -10.140 7.861 6.730 1.00 91.56 85 VAL A N 1
ATOM 648 C CA . VAL A 1 85 ? -10.689 6.586 7.220 1.00 91.56 85 VAL A CA 1
ATOM 649 C C . VAL A 1 85 ? -10.962 6.624 8.725 1.00 91.56 85 VAL A C 1
ATOM 651 O O . VAL A 1 85 ? -11.968 6.074 9.185 1.00 91.56 85 VAL A O 1
ATOM 654 N N . LEU A 1 86 ? -10.091 7.265 9.507 1.00 89.56 86 LEU A N 1
ATOM 655 C CA . LEU A 1 86 ? -10.277 7.409 10.949 1.00 89.56 86 LEU A CA 1
ATOM 656 C C . LEU A 1 86 ? -11.433 8.350 11.302 1.00 89.56 86 LEU A C 1
ATOM 658 O O . LEU A 1 86 ? -12.123 8.074 12.279 1.00 89.56 86 LEU A O 1
ATOM 662 N N . GLN A 1 87 ? -11.674 9.414 10.527 1.00 89.38 87 GLN A N 1
ATOM 663 C CA . GLN A 1 87 ? -12.838 10.288 10.730 1.00 89.38 87 GLN A CA 1
ATOM 664 C C . GLN A 1 87 ? -14.158 9.561 10.435 1.00 89.38 87 GLN A C 1
ATOM 666 O O . GLN A 1 87 ? -15.152 9.766 11.128 1.00 89.38 87 GLN A O 1
ATOM 671 N N . GLU A 1 88 ? -14.165 8.686 9.429 1.00 85.44 88 GLU A N 1
ATOM 672 C CA . GLU A 1 88 ? -15.343 7.902 9.037 1.00 85.44 88 GLU A CA 1
ATOM 673 C C . GLU A 1 88 ? -15.624 6.729 9.989 1.00 85.44 88 GLU A C 1
ATOM 675 O O . GLU A 1 88 ? -16.753 6.242 10.091 1.00 85.44 88 GLU A O 1
ATOM 680 N N . THR A 1 89 ? -14.605 6.254 10.705 1.00 78.00 89 THR A N 1
ATOM 681 C CA . THR A 1 89 ? -14.753 5.132 11.632 1.00 78.00 89 THR A CA 1
ATOM 682 C C . THR A 1 89 ? -15.302 5.637 12.965 1.00 78.00 89 THR A C 1
ATOM 684 O O . THR A 1 89 ? -14.652 6.395 13.679 1.00 78.00 89 THR A O 1
ATOM 687 N N . THR A 1 90 ? -16.500 5.183 13.351 1.00 63.53 90 THR A N 1
ATOM 688 C CA . THR A 1 90 ? -17.062 5.492 14.676 1.00 63.53 90 THR A CA 1
ATOM 689 C C . THR A 1 90 ? -16.091 5.013 15.751 1.00 63.53 90 THR A C 1
ATOM 691 O O . THR A 1 90 ? -15.808 3.817 15.846 1.00 63.53 90 THR A O 1
ATOM 694 N N . ILE A 1 91 ? -15.584 5.938 16.571 1.00 59.31 91 ILE A N 1
ATOM 695 C CA . ILE A 1 91 ? -14.735 5.611 17.716 1.00 59.31 91 ILE A CA 1
ATOM 696 C C . ILE A 1 91 ? -15.531 4.670 18.621 1.00 59.31 91 ILE A C 1
ATOM 698 O O . ILE A 1 91 ? -16.407 5.097 19.376 1.00 59.31 91 ILE A O 1
ATOM 702 N N . HIS A 1 92 ? -15.217 3.377 18.580 1.00 54.25 92 HIS A N 1
ATOM 703 C CA . HIS A 1 92 ? -15.585 2.492 19.670 1.00 54.25 92 HIS A CA 1
ATOM 704 C C . HIS A 1 92 ? -14.823 3.029 20.883 1.00 54.25 92 HIS A C 1
ATOM 706 O O . HIS A 1 92 ? -13.598 2.923 20.929 1.00 54.25 92 HIS A O 1
ATOM 712 N N . LYS A 1 93 ? -15.518 3.682 21.828 1.00 45.28 93 LYS A N 1
ATOM 713 C CA . LYS A 1 93 ? -14.937 4.154 23.096 1.00 45.28 93 LYS A CA 1
ATOM 714 C C . LYS A 1 93 ? -14.484 2.947 23.932 1.00 45.28 93 LYS A C 1
ATOM 716 O O . LYS A 1 93 ? -15.120 2.575 24.913 1.00 45.28 93 LYS A O 1
ATOM 721 N N . GLY A 1 94 ? -13.385 2.319 23.532 1.00 46.16 94 GLY A N 1
ATOM 722 C CA . GLY A 1 94 ? -12.618 1.391 24.344 1.00 46.16 94 GLY A CA 1
ATOM 723 C C . GLY A 1 94 ? -11.760 2.197 25.311 1.00 46.16 94 GLY A C 1
ATOM 724 O O . GLY A 1 94 ? -10.968 3.039 24.898 1.00 46.16 94 GLY A O 1
ATOM 725 N N . LYS A 1 95 ? -11.959 1.984 26.611 1.00 50.06 95 LYS A N 1
ATOM 726 C CA . LYS A 1 95 ? -11.169 2.592 27.688 1.00 50.06 95 LYS A CA 1
ATOM 727 C C . LYS A 1 95 ? -9.679 2.252 27.518 1.00 50.06 95 LYS A C 1
ATOM 729 O O . LYS A 1 95 ? -9.361 1.081 27.662 1.00 50.06 95 LYS A O 1
ATOM 734 N N . THR A 1 96 ? -8.814 3.252 27.312 1.00 43.28 96 THR A N 1
ATOM 735 C CA . THR A 1 96 ? -7.684 3.622 28.204 1.00 43.28 96 THR A CA 1
ATOM 736 C C . THR A 1 96 ? -6.874 4.787 27.628 1.00 43.28 96 THR A C 1
ATOM 738 O O . THR A 1 96 ? -6.498 4.802 26.461 1.00 43.28 96 THR A O 1
ATOM 741 N N . ALA A 1 97 ? -6.580 5.768 28.483 1.00 48.84 97 ALA A N 1
ATOM 742 C CA . ALA A 1 97 ? -5.577 6.788 28.222 1.00 48.84 97 ALA A CA 1
ATOM 743 C C . ALA A 1 97 ? -4.191 6.129 28.216 1.00 48.84 97 ALA A C 1
ATOM 745 O O . ALA A 1 97 ? -3.778 5.562 29.227 1.00 48.84 97 ALA A O 1
ATOM 746 N N . VAL A 1 98 ? -3.472 6.205 27.099 1.00 57.47 98 VAL A N 1
ATOM 747 C CA . VAL A 1 98 ? -2.027 5.961 27.090 1.00 57.47 98 VAL A CA 1
ATOM 748 C C . VAL A 1 98 ? -1.334 7.255 27.533 1.00 57.47 98 VAL A C 1
ATOM 750 O O . VAL A 1 98 ? -1.466 8.272 26.851 1.00 57.47 98 VAL A O 1
ATOM 753 N N . PRO A 1 99 ? -0.639 7.290 28.685 1.00 46.81 99 PRO A N 1
ATOM 754 C CA . PRO A 1 99 ? 0.127 8.465 29.069 1.00 46.81 99 PRO A CA 1
ATOM 755 C C . PRO A 1 99 ? 1.352 8.562 28.153 1.00 46.81 99 PRO A C 1
ATOM 757 O O . PRO A 1 99 ? 2.227 7.697 28.175 1.00 46.81 99 PRO A O 1
ATOM 760 N N . TRP A 1 100 ? 1.410 9.606 27.326 1.00 54.50 100 TRP A N 1
ATOM 761 C CA . TRP A 1 100 ? 2.563 9.896 26.477 1.00 54.50 100 TRP A CA 1
ATOM 762 C C . TRP A 1 100 ? 3.828 10.045 27.336 1.00 54.50 100 TRP A C 1
ATOM 764 O O . TRP A 1 100 ? 3.904 10.933 28.185 1.00 54.50 100 TRP A O 1
ATOM 774 N N . ARG A 1 101 ? 4.842 9.202 27.112 1.00 53.91 101 ARG A N 1
ATOM 775 C CA . ARG A 1 101 ? 6.206 9.456 27.596 1.00 53.91 101 ARG A CA 1
ATOM 776 C C . ARG A 1 101 ? 6.992 10.120 26.472 1.00 53.91 101 ARG A C 1
ATOM 778 O O . ARG A 1 101 ? 7.331 9.479 25.485 1.00 53.91 101 ARG A O 1
ATOM 785 N N . VAL A 1 102 ? 7.259 11.414 26.626 1.00 58.00 102 VAL A N 1
ATOM 786 C CA . VAL A 1 102 ? 8.169 12.157 25.750 1.00 58.00 102 VAL A CA 1
ATOM 787 C C . VAL A 1 102 ? 9.597 11.757 26.117 1.00 58.00 102 VAL A C 1
ATOM 789 O O . VAL A 1 102 ? 10.060 12.071 27.212 1.00 58.00 102 VAL A O 1
ATOM 792 N N . TYR A 1 103 ? 10.298 11.065 25.222 1.00 54.72 103 TYR A N 1
ATOM 793 C CA . TYR A 1 103 ? 11.738 10.851 25.357 1.00 54.72 103 TYR A CA 1
ATOM 794 C C . TYR A 1 103 ? 12.462 12.078 24.793 1.00 54.72 103 TYR A C 1
ATOM 796 O O . TYR A 1 103 ? 12.403 12.341 23.594 1.00 54.72 103 TYR A O 1
ATOM 804 N N . ARG A 1 104 ? 13.122 12.854 25.662 1.00 44.06 104 ARG A N 1
ATOM 805 C CA . ARG A 1 104 ? 14.155 13.809 25.239 1.00 44.06 104 ARG A CA 1
ATOM 806 C C . ARG A 1 104 ? 15.469 13.043 25.121 1.00 44.06 104 ARG A C 1
ATOM 808 O O . ARG A 1 104 ? 15.875 12.408 26.091 1.00 44.06 104 ARG A O 1
ATOM 815 N N . TYR A 1 105 ? 16.110 13.109 23.961 1.00 43.50 105 TYR A N 1
ATOM 816 C CA . TYR A 1 105 ? 17.518 12.749 23.829 1.00 43.50 105 TYR A CA 1
ATOM 817 C C . TYR A 1 105 ? 18.350 13.960 24.265 1.00 43.50 105 TYR A C 1
ATOM 819 O O . TYR A 1 105 ? 18.102 15.071 23.790 1.00 43.50 105 TYR A O 1
ATOM 827 N N . SER A 1 106 ? 19.240 13.737 25.234 1.00 64.69 106 SER A N 1
ATOM 828 C CA . SER A 1 106 ? 20.266 14.687 25.683 1.00 64.69 106 SER A CA 1
ATOM 829 C C . SER A 1 106 ? 21.453 14.697 24.733 1.00 64.69 106 SER A C 1
ATOM 831 O O . SER A 1 106 ? 21.736 13.619 24.162 1.00 64.69 106 SER A O 1
#